Protein AF-A0A699WTK4-F1 (afdb_monomer)

Mean predicted aligned error: 15.7 Å

Radius of gyration: 17.54 Å; Cα contacts (8 Å, |Δi|>4): 29; chains: 1; bounding box: 34×31×50 Å

Foldseek 3Di:
DALQPPDPPDYVVPDPDPGDDPDPVNVVVVVVVVVVVVVVVVVVVVVVVVVVPPDDDDPPVVVVVVVVVVVVVPPPDDDPDD

Sequence (82 aa):
MCYNCKGEGHMSKQCTKPRRKRDAEWFKDKVLLVQAQANGQVLQEEELKILADPGTPESSSNQIVITNNAAYQADDLDAYDS

InterPro domains:
  IPR001878 Zinc finger, CCHC-type [PF00098] (2-17)
  IPR001878 Zinc finger, CCHC-type [PS50158] (2-17)
  IPR001878 Zinc finger, CCHC-type [SM00343] (1-17)
  IPR036875 Zinc finger, CCHC-type superfamily [SSF57756] (2-21)

Structure (mmCIF, N/CA/C/O backbone):
data_AF-A0A699WTK4-F1
#
_entry.id   AF-A0A699WTK4-F1
#
loop_
_atom_site.group_PDB
_atom_site.id
_atom_site.type_symbol
_atom_site.label_atom_id
_atom_site.label_alt_id
_atom_site.label_comp_id
_atom_site.label_asym_id
_atom_site.label_entity_id
_atom_site.label_seq_id
_atom_site.pdbx_PDB_ins_code
_atom_site.Cartn_x
_atom_site.Cartn_y
_atom_site.Cartn_z
_atom_site.occupancy
_atom_site.B_iso_or_equiv
_atom_site.auth_seq_id
_atom_site.auth_comp_id
_atom_site.auth_asym_id
_atom_site.auth_atom_id
_atom_site.pdbx_PDB_model_num
ATOM 1 N N . MET A 1 1 ? 3.448 7.687 4.171 1.00 83.06 1 MET A N 1
ATOM 2 C CA . MET A 1 1 ? 4.055 6.341 4.208 1.00 83.06 1 MET A CA 1
ATOM 3 C C . MET A 1 1 ? 3.601 5.592 2.970 1.00 83.06 1 MET A C 1
ATOM 5 O O . MET A 1 1 ? 2.400 5.507 2.719 1.00 83.06 1 MET A O 1
ATOM 9 N N . CYS A 1 2 ? 4.534 5.092 2.166 1.00 89.00 2 CYS A N 1
ATOM 10 C CA . CYS A 1 2 ? 4.224 4.376 0.937 1.00 89.00 2 CYS A CA 1
ATOM 11 C C . CYS A 1 2 ? 4.368 2.866 1.138 1.00 89.00 2 CYS A C 1
ATOM 13 O O . CYS A 1 2 ? 5.470 2.357 1.312 1.00 89.00 2 CYS A O 1
ATOM 15 N N . TYR A 1 3 ? 3.267 2.124 1.041 1.00 85.44 3 TYR A N 1
ATOM 16 C CA . TYR A 1 3 ? 3.264 0.662 1.157 1.00 85.44 3 TYR A CA 1
ATOM 17 C C . TYR A 1 3 ? 3.821 -0.040 -0.088 1.00 85.44 3 TYR A C 1
ATOM 19 O O . TYR A 1 3 ? 4.155 -1.221 -0.031 1.00 85.44 3 TYR A O 1
ATOM 27 N N . ASN A 1 4 ? 3.915 0.667 -1.221 1.00 89.81 4 ASN A N 1
ATOM 28 C CA . ASN A 1 4 ? 4.457 0.105 -2.455 1.00 89.81 4 ASN A CA 1
ATOM 29 C C . ASN A 1 4 ? 5.987 -0.024 -2.397 1.00 89.81 4 ASN A C 1
ATOM 31 O O . ASN A 1 4 ? 6.525 -1.088 -2.684 1.00 89.81 4 ASN A O 1
ATOM 35 N N . CYS A 1 5 ? 6.683 1.045 -1.997 1.00 91.00 5 CYS A N 1
ATOM 36 C CA . CYS A 1 5 ? 8.149 1.091 -1.973 1.00 91.00 5 CYS A CA 1
ATOM 37 C C . CYS A 1 5 ? 8.763 1.189 -0.567 1.00 91.00 5 CYS A C 1
ATOM 39 O O . CYS A 1 5 ? 9.978 1.310 -0.464 1.00 91.00 5 CYS A O 1
ATOM 41 N N . LYS A 1 6 ? 7.949 1.160 0.498 1.00 88.19 6 LYS A N 1
ATOM 42 C CA . LYS A 1 6 ? 8.365 1.395 1.898 1.00 88.19 6 LYS A CA 1
ATOM 43 C C . LYS A 1 6 ? 9.035 2.765 2.123 1.00 88.19 6 LYS A C 1
ATOM 45 O O . LYS A 1 6 ? 9.777 2.939 3.078 1.00 88.19 6 LYS A O 1
ATOM 50 N N . GLY A 1 7 ? 8.774 3.735 1.243 1.00 87.94 7 GLY A N 1
ATOM 51 C CA . GLY A 1 7 ? 9.336 5.084 1.318 1.00 87.94 7 GLY A CA 1
ATOM 52 C C . GLY A 1 7 ? 8.496 6.058 2.146 1.00 87.94 7 GLY A C 1
ATOM 53 O O . GLY A 1 7 ? 7.268 5.948 2.230 1.00 87.94 7 GLY A O 1
ATOM 54 N N . GLU A 1 8 ? 9.166 7.058 2.707 1.00 91.25 8 GLU A N 1
ATOM 55 C CA . GLU A 1 8 ? 8.550 8.169 3.433 1.00 91.25 8 GLU A CA 1
ATOM 56 C C . GLU A 1 8 ? 8.236 9.351 2.490 1.00 91.25 8 GLU A C 1
ATOM 58 O O . GLU A 1 8 ? 8.510 9.307 1.287 1.00 91.25 8 GLU A O 1
ATOM 63 N N . GLY A 1 9 ? 7.564 10.387 3.000 1.00 93.50 9 GLY A N 1
ATOM 64 C CA . GLY A 1 9 ? 7.286 11.625 2.251 1.00 93.50 9 GLY A CA 1
ATOM 65 C C . GLY A 1 9 ? 6.189 11.558 1.178 1.00 93.50 9 GLY A C 1
ATOM 66 O O . GLY A 1 9 ? 5.793 12.593 0.657 1.00 93.50 9 GLY A O 1
ATOM 67 N N . HIS A 1 10 ? 5.651 10.376 0.861 1.00 93.81 10 HIS A N 1
ATOM 68 C CA . HIS A 1 10 ? 4.534 10.227 -0.078 1.00 93.81 10 HIS A CA 1
ATOM 69 C C . HIS A 1 10 ? 3.578 9.094 0.321 1.00 93.81 10 HIS A C 1
ATOM 71 O O . HIS A 1 10 ? 3.897 8.236 1.157 1.00 93.81 10 HIS A O 1
ATOM 77 N N . MET A 1 11 ? 2.382 9.107 -0.272 1.00 90.19 11 MET A N 1
ATOM 78 C CA . MET A 1 11 ? 1.391 8.036 -0.140 1.00 90.19 11 MET A CA 1
ATOM 79 C C . MET A 1 11 ? 1.505 7.037 -1.291 1.00 90.19 11 MET A C 1
ATOM 81 O O .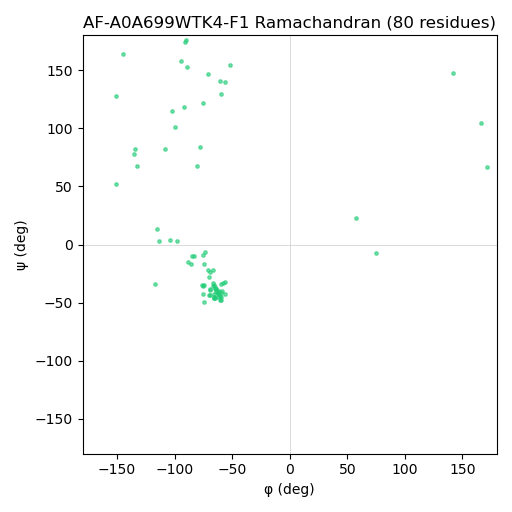 MET A 1 11 ? 1.979 7.371 -2.374 1.00 90.19 11 MET A O 1
ATOM 85 N N . SER A 1 12 ? 1.012 5.811 -1.095 1.00 86.38 12 SER A N 1
ATOM 86 C CA . SER A 1 12 ? 1.090 4.751 -2.119 1.00 86.38 12 SER A CA 1
ATOM 87 C C . SER A 1 12 ? 0.456 5.145 -3.459 1.00 86.38 12 SER A C 1
ATOM 89 O O . SER A 1 12 ? 0.964 4.749 -4.502 1.00 86.38 12 SER A O 1
ATOM 91 N N . LYS A 1 13 ? -0.604 5.968 -3.436 1.00 89.69 13 LYS A N 1
ATOM 92 C CA . LYS A 1 13 ? -1.264 6.511 -4.638 1.00 89.69 13 LYS A CA 1
ATOM 93 C C . LYS A 1 13 ? -0.396 7.490 -5.443 1.00 89.69 13 LYS A C 1
ATOM 95 O O . LYS A 1 13 ? -0.631 7.676 -6.625 1.00 89.69 13 LYS A O 1
ATOM 100 N N . GLN A 1 14 ? 0.608 8.096 -4.806 1.00 91.88 14 GLN A N 1
ATOM 101 C CA . GLN A 1 14 ? 1.564 9.030 -5.415 1.00 91.88 14 GLN A CA 1
ATOM 102 C C . GLN A 1 14 ? 2.887 8.341 -5.789 1.00 91.88 14 GLN A C 1
ATOM 104 O O . GLN A 1 14 ? 3.836 8.999 -6.207 1.00 91.88 14 GLN A O 1
ATOM 109 N N . CYS A 1 15 ? 2.997 7.023 -5.593 1.00 93.50 15 CYS A N 1
ATOM 110 C CA . CYS A 1 15 ? 4.237 6.309 -5.851 1.00 93.50 15 CYS A CA 1
ATOM 111 C C . CYS A 1 15 ? 4.449 6.125 -7.356 1.00 93.50 15 CYS A C 1
ATOM 113 O O . CYS A 1 15 ? 3.645 5.485 -8.027 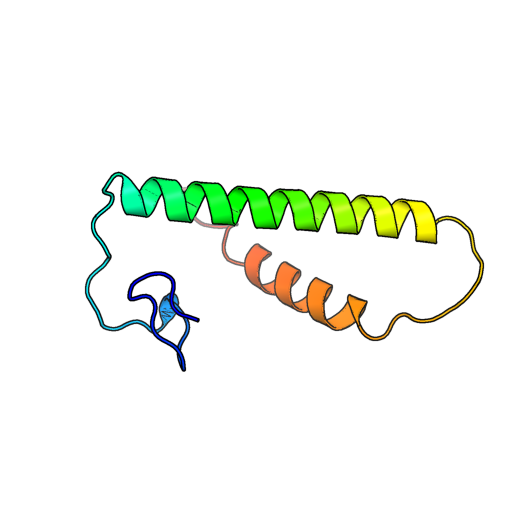1.00 93.50 15 CYS A O 1
ATOM 115 N N . THR A 1 16 ? 5.568 6.630 -7.869 1.00 95.19 16 THR A N 1
ATOM 116 C CA . THR A 1 16 ? 5.967 6.470 -9.277 1.00 95.19 16 THR A CA 1
ATOM 117 C C . THR A 1 16 ? 6.716 5.163 -9.543 1.00 95.19 16 THR A C 1
ATOM 119 O O . THR A 1 16 ? 6.956 4.806 -10.695 1.00 95.19 16 THR A O 1
ATOM 122 N N . LYS A 1 17 ? 7.110 4.430 -8.492 1.00 93.06 17 LYS A N 1
ATOM 123 C CA . LYS A 1 17 ? 7.748 3.116 -8.639 1.00 93.06 17 LYS A CA 1
ATOM 124 C C . LYS A 1 17 ? 6.716 2.083 -9.118 1.00 93.06 17 LYS A C 1
ATOM 126 O O . LYS A 1 17 ? 5.560 2.157 -8.695 1.00 93.06 17 LYS A O 1
ATOM 131 N N . PRO A 1 18 ? 7.120 1.084 -9.927 1.00 93.19 18 PRO A N 1
ATOM 132 C CA . PRO A 1 18 ? 6.242 -0.011 -10.327 1.00 93.19 18 PRO A CA 1
ATOM 133 C C . PRO A 1 18 ? 5.582 -0.688 -9.125 1.00 93.19 18 PRO A C 1
ATOM 135 O O . PRO A 1 18 ? 6.125 -0.676 -8.015 1.00 93.19 18 PRO A O 1
ATOM 138 N N . ARG A 1 19 ? 4.415 -1.303 -9.343 1.00 89.38 19 ARG A N 1
ATOM 139 C CA . ARG A 1 19 ? 3.740 -2.058 -8.285 1.00 89.38 19 ARG A CA 1
ATOM 140 C C . ARG A 1 19 ? 4.635 -3.194 -7.799 1.00 89.38 19 ARG A C 1
ATOM 142 O O . ARG A 1 19 ? 5.136 -3.986 -8.596 1.00 89.38 19 ARG A O 1
ATOM 149 N N . ARG A 1 20 ? 4.804 -3.277 -6.482 1.00 89.50 20 ARG A N 1
ATOM 150 C CA . ARG A 1 20 ? 5.525 -4.362 -5.824 1.00 89.50 20 ARG A CA 1
ATOM 151 C C . ARG A 1 20 ? 4.913 -5.710 -6.213 1.00 89.50 20 ARG A C 1
ATOM 153 O O . ARG A 1 20 ? 3.690 -5.848 -6.296 1.00 89.50 20 ARG A O 1
ATOM 160 N N . LYS A 1 21 ? 5.772 -6.705 -6.443 1.00 91.56 21 LYS A N 1
ATOM 161 C CA . LYS A 1 21 ? 5.355 -8.083 -6.719 1.00 91.56 21 LYS A CA 1
ATOM 162 C C . LYS A 1 21 ? 4.558 -8.632 -5.531 1.00 91.56 21 LYS A C 1
ATOM 164 O O . LYS A 1 21 ? 4.914 -8.388 -4.383 1.00 91.56 21 LYS A O 1
ATOM 169 N N . ARG A 1 22 ? 3.497 -9.391 -5.811 1.00 91.19 22 ARG A N 1
ATOM 170 C CA . ARG A 1 22 ? 2.700 -10.098 -4.793 1.00 91.19 22 ARG A CA 1
ATOM 171 C C . ARG A 1 22 ? 3.393 -11.398 -4.38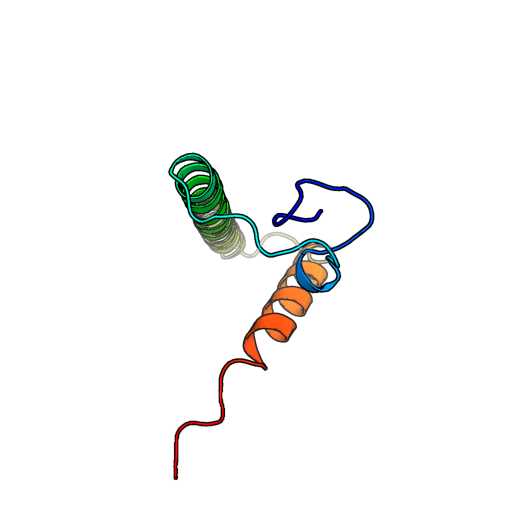8 1.00 91.19 22 ARG A C 1
ATOM 173 O O . ARG A 1 22 ? 2.957 -12.485 -4.751 1.00 91.19 22 ARG A O 1
ATOM 180 N N . ASP A 1 23 ? 4.534 -11.269 -3.729 1.00 91.81 23 ASP A N 1
ATOM 181 C CA . ASP A 1 23 ? 5.273 -12.384 -3.148 1.00 91.81 23 ASP A CA 1
ATOM 182 C C . ASP A 1 23 ? 4.842 -12.652 -1.696 1.00 91.81 23 ASP A C 1
ATOM 184 O O . ASP A 1 23 ? 4.004 -11.947 -1.130 1.00 91.81 23 ASP A O 1
ATOM 188 N N . ALA A 1 24 ? 5.389 -13.704 -1.084 1.00 93.31 24 ALA A N 1
ATOM 189 C CA . ALA A 1 24 ? 5.020 -14.099 0.274 1.00 93.31 24 ALA A CA 1
ATOM 190 C C . ALA A 1 24 ? 5.258 -12.982 1.308 1.00 93.31 24 ALA A C 1
ATOM 192 O O . ALA A 1 24 ? 4.493 -12.865 2.262 1.00 93.31 24 ALA A O 1
ATOM 193 N N . GLU A 1 25 ? 6.286 -12.147 1.125 1.00 89.69 25 GLU A N 1
ATOM 194 C CA . GLU A 1 25 ? 6.537 -11.009 2.013 1.00 89.69 25 GLU A CA 1
ATOM 195 C C . GLU A 1 25 ? 5.460 -9.932 1.851 1.00 89.69 25 GLU A C 1
ATOM 197 O O . GLU A 1 25 ? 4.929 -9.446 2.847 1.00 89.69 25 GLU A O 1
ATOM 202 N N . TRP A 1 26 ? 5.062 -9.614 0.614 1.00 90.12 26 TRP A N 1
ATOM 203 C CA . TRP A 1 26 ? 3.942 -8.710 0.360 1.00 90.12 26 TRP A CA 1
ATOM 204 C C . TRP A 1 26 ? 2.652 -9.183 1.042 1.00 90.12 26 TRP A C 1
ATOM 206 O O . TRP A 1 26 ? 1.943 -8.370 1.636 1.00 90.12 26 TRP A O 1
ATOM 216 N N . PHE A 1 27 ? 2.357 -10.487 0.998 1.00 89.69 27 PHE A N 1
ATOM 217 C CA . PHE A 1 27 ? 1.178 -11.043 1.668 1.00 89.69 27 PHE A CA 1
ATOM 218 C C . PHE A 1 27 ? 1.269 -10.927 3.191 1.00 89.69 27 PHE A C 1
ATOM 220 O O . PHE A 1 27 ? 0.290 -10.530 3.816 1.00 89.69 27 PHE A O 1
ATOM 227 N N . LYS A 1 28 ? 2.434 -11.203 3.789 1.00 91.44 28 LYS A N 1
ATOM 228 C CA . LYS A 1 28 ? 2.650 -11.020 5.234 1.00 91.44 28 LYS A CA 1
ATOM 229 C C . LYS A 1 28 ? 2.441 -9.564 5.656 1.00 91.44 28 LYS A C 1
ATOM 231 O O . LYS A 1 28 ? 1.687 -9.314 6.593 1.00 91.44 28 LYS A O 1
ATOM 236 N N . ASP A 1 29 ? 3.032 -8.617 4.922 1.00 87.06 29 ASP A N 1
ATOM 237 C CA . ASP A 1 29 ? 2.865 -7.177 5.166 1.00 87.06 29 ASP A CA 1
ATOM 238 C C . ASP A 1 29 ? 1.380 -6.768 5.062 1.00 87.06 29 ASP A C 1
ATOM 240 O O . ASP A 1 29 ? 0.883 -5.973 5.861 1.00 87.06 29 ASP A O 1
ATOM 244 N N . LYS A 1 30 ? 0.641 -7.326 4.092 1.00 85.50 3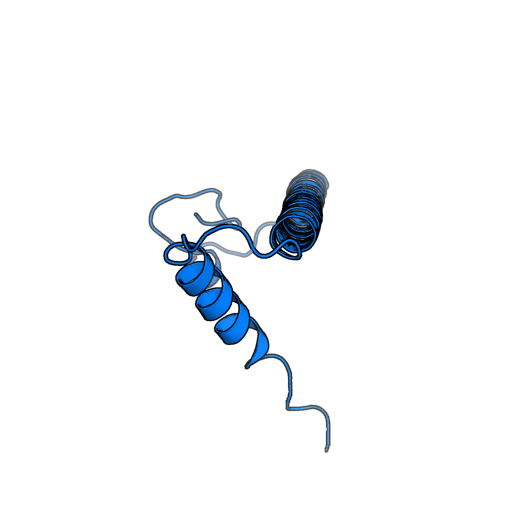0 LYS A N 1
ATOM 245 C CA . LYS A 1 30 ? -0.790 -7.044 3.905 1.00 85.50 30 LYS A CA 1
ATOM 246 C C . LYS A 1 30 ? -1.674 -7.625 4.999 1.00 85.50 30 LYS A C 1
ATOM 248 O O . LYS A 1 30 ? -2.565 -6.919 5.464 1.00 85.50 30 LYS A O 1
ATOM 253 N N . VAL A 1 31 ? -1.426 -8.863 5.418 1.00 90.19 31 VAL A N 1
ATOM 254 C CA . VAL A 1 31 ? -2.151 -9.487 6.533 1.00 90.19 31 VAL A CA 1
ATOM 255 C C . VAL A 1 31 ? -1.938 -8.684 7.812 1.00 90.19 31 VAL A C 1
ATOM 257 O O . VAL A 1 31 ? -2.907 -8.377 8.498 1.00 90.19 31 VAL A O 1
ATOM 260 N N . LEU A 1 32 ? -0.701 -8.262 8.092 1.00 89.00 32 LEU A N 1
ATOM 261 C CA . LEU A 1 32 ? -0.402 -7.448 9.268 1.00 89.00 32 LEU A CA 1
ATOM 262 C C . LEU A 1 32 ? -1.145 -6.104 9.245 1.00 89.00 32 LEU A C 1
ATOM 264 O O . LEU A 1 32 ? -1.658 -5.669 10.272 1.00 89.00 32 LEU A O 1
ATOM 268 N N . LEU A 1 33 ? -1.246 -5.466 8.075 1.00 84.38 33 LEU 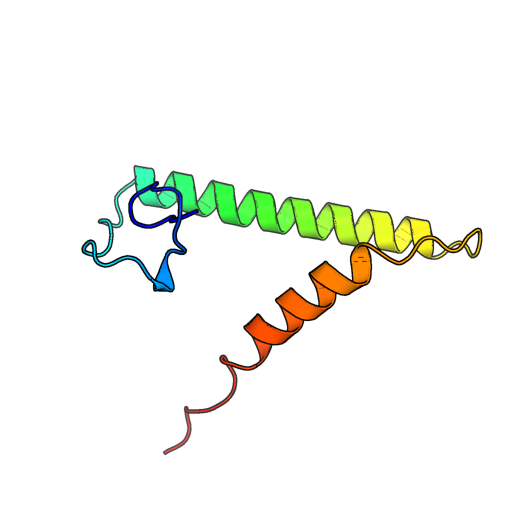A N 1
ATOM 269 C CA . LEU A 1 33 ? -1.979 -4.209 7.924 1.00 84.38 33 LEU A CA 1
ATOM 270 C C . LEU A 1 33 ? -3.484 -4.380 8.172 1.00 84.38 33 LEU A C 1
ATOM 272 O O . LEU A 1 33 ? -4.071 -3.578 8.893 1.00 84.38 33 LEU A O 1
ATOM 276 N N . VAL A 1 34 ? -4.099 -5.421 7.601 1.00 85.19 34 VAL A N 1
ATOM 277 C CA . VAL A 1 34 ? -5.526 -5.720 7.817 1.00 85.19 34 VAL A CA 1
ATOM 278 C C . VAL A 1 34 ? -5.784 -6.067 9.280 1.00 85.19 34 VAL A C 1
ATOM 280 O O . VAL A 1 34 ? -6.753 -5.583 9.853 1.00 85.19 34 VAL A O 1
ATOM 283 N N . GLN A 1 35 ? -4.891 -6.830 9.916 1.00 86.88 35 GLN A N 1
ATOM 284 C CA . GLN A 1 35 ? -4.992 -7.134 11.341 1.00 86.88 35 GLN A CA 1
ATOM 285 C C . GLN A 1 35 ? -4.893 -5.866 12.195 1.00 86.88 35 GLN A C 1
ATOM 287 O O . GLN A 1 35 ? -5.667 -5.706 13.130 1.00 86.88 35 GLN A O 1
ATOM 292 N N . ALA A 1 36 ? -3.976 -4.948 11.877 1.00 82.31 36 ALA A N 1
ATOM 293 C CA . ALA A 1 36 ? -3.854 -3.679 12.590 1.00 82.31 36 ALA A CA 1
ATOM 294 C C . ALA A 1 36 ? -5.101 -2.799 12.416 1.00 82.31 36 ALA A C 1
ATOM 296 O O . ALA A 1 36 ? -5.541 -2.175 13.376 1.00 82.31 36 ALA A O 1
ATOM 297 N N . GLN A 1 37 ? -5.699 -2.784 11.221 1.00 82.62 37 GLN A N 1
ATOM 298 C CA . GLN A 1 37 ? -6.961 -2.086 10.977 1.00 82.62 37 GLN A CA 1
ATOM 299 C C . GLN A 1 37 ? -8.118 -2.721 11.756 1.00 82.62 37 GLN A C 1
ATOM 301 O O . GLN A 1 37 ? -8.884 -1.995 12.380 1.00 82.62 37 GLN A O 1
ATOM 306 N N . ALA A 1 38 ? -8.224 -4.052 11.750 1.00 80.56 38 ALA A N 1
ATOM 307 C CA . ALA A 1 38 ? -9.242 -4.781 12.500 1.00 80.56 38 ALA A CA 1
ATOM 308 C C . ALA A 1 38 ? -9.084 -4.552 14.007 1.00 80.56 38 ALA A C 1
ATOM 310 O O . ALA A 1 38 ? -10.051 -4.231 14.682 1.00 80.56 38 ALA A O 1
ATOM 311 N N . ASN A 1 39 ? -7.858 -4.619 14.526 1.00 79.56 39 ASN A N 1
ATOM 312 C CA . ASN A 1 39 ? -7.574 -4.328 15.928 1.00 79.56 39 ASN A CA 1
ATOM 313 C C . ASN A 1 39 ? -7.877 -2.863 16.271 1.00 79.56 39 ASN A C 1
ATOM 315 O O . ASN A 1 39 ? -8.399 -2.592 17.341 1.00 79.56 39 ASN A O 1
ATOM 319 N N . GLY A 1 40 ? -7.587 -1.920 15.371 1.00 74.62 40 GLY A N 1
ATOM 320 C CA . GLY A 1 40 ? -7.970 -0.517 15.536 1.00 74.62 40 GLY A CA 1
ATOM 321 C C . GLY A 1 40 ? -9.487 -0.305 15.530 1.00 74.62 40 GLY A C 1
ATOM 322 O O . GLY A 1 40 ? -9.979 0.506 16.303 1.00 74.62 40 GLY A O 1
ATOM 323 N N . GLN A 1 41 ? -10.232 -1.055 14.711 1.00 66.81 41 GLN A N 1
ATOM 324 C CA . GLN A 1 41 ? -11.699 -1.081 14.743 1.00 66.81 41 GLN A CA 1
ATOM 325 C C . GLN A 1 41 ? -12.225 -1.659 16.053 1.00 66.81 41 GLN A C 1
ATOM 327 O O . GLN A 1 41 ? -13.083 -1.042 16.665 1.00 66.81 41 GLN A O 1
ATOM 332 N N . VAL A 1 42 ? -11.670 -2.780 16.517 1.00 69.44 42 VAL A N 1
ATOM 333 C CA . VAL A 1 42 ? -12.042 -3.389 17.802 1.00 69.44 42 VAL A CA 1
ATOM 334 C C . VAL A 1 42 ? -11.789 -2.411 18.948 1.00 69.44 42 VAL A C 1
ATOM 336 O O . VAL A 1 42 ? -12.679 -2.197 19.762 1.00 69.44 42 VAL A O 1
ATOM 339 N N . LEU A 1 43 ? -10.632 -1.742 18.963 1.00 61.69 43 LEU A N 1
ATOM 340 C CA . LEU A 1 43 ? -10.334 -0.701 19.947 1.00 61.69 43 LEU A CA 1
ATOM 341 C C . LEU A 1 43 ? -11.309 0.479 19.843 1.00 61.69 43 LEU A C 1
ATOM 343 O O . LEU A 1 43 ? -11.788 0.949 20.867 1.00 61.69 43 LEU A O 1
ATOM 347 N N . GLN A 1 44 ? -11.660 0.921 18.633 1.00 60.81 44 GLN A N 1
ATOM 348 C CA . GLN A 1 44 ? -12.645 1.986 18.431 1.00 60.81 44 GLN A CA 1
ATOM 349 C C . GLN A 1 44 ? -14.054 1.573 18.893 1.00 60.81 44 GLN A C 1
ATOM 351 O O . GLN A 1 44 ? -14.767 2.392 19.465 1.00 60.81 44 GLN A O 1
ATOM 356 N N . GLU A 1 45 ? -14.470 0.322 18.680 1.00 62.28 45 GLU A N 1
ATOM 357 C CA . GLU A 1 45 ? -15.742 -0.222 19.173 1.00 62.28 45 GLU A CA 1
ATOM 358 C C . GLU A 1 45 ? -15.749 -0.388 20.700 1.00 62.28 45 GLU A C 1
ATOM 360 O O . GLU A 1 45 ? -16.769 -0.124 21.341 1.00 62.28 45 GLU A O 1
ATOM 365 N N . GLU A 1 46 ? -14.631 -0.804 21.299 1.00 63.69 46 GLU A N 1
ATOM 366 C CA . GLU A 1 46 ? -14.463 -0.869 22.753 1.00 63.69 46 GLU A CA 1
ATOM 367 C C . GLU A 1 46 ? -14.493 0.532 23.377 1.00 63.69 46 GLU A C 1
ATOM 369 O O . GLU A 1 46 ? -15.247 0.751 24.323 1.00 63.69 46 GLU A O 1
ATOM 374 N N . GLU A 1 47 ? -13.778 1.508 22.810 1.00 61.16 47 GLU A N 1
ATOM 375 C CA . GLU A 1 47 ? -13.863 2.915 23.224 1.00 61.16 47 GLU A CA 1
ATOM 376 C C . GLU A 1 47 ? -15.287 3.466 23.068 1.00 61.16 47 GLU A C 1
ATOM 378 O O . GLU A 1 47 ? -15.790 4.137 23.969 1.00 61.16 47 GLU A O 1
ATOM 383 N N . LEU A 1 48 ? -15.987 3.141 21.975 1.00 61.53 48 LEU A N 1
ATOM 384 C CA . LEU A 1 48 ? -17.375 3.561 21.761 1.00 61.53 48 LEU A CA 1
ATOM 385 C C . LEU A 1 48 ? -18.343 2.920 22.772 1.00 61.53 48 LEU A C 1
ATOM 387 O O . LEU A 1 48 ? -19.288 3.574 23.211 1.00 61.53 48 LEU A O 1
ATOM 391 N N . LYS A 1 49 ? -18.100 1.670 23.188 1.00 58.34 49 LYS A N 1
ATOM 392 C CA . LYS A 1 49 ? -18.840 1.018 24.284 1.00 58.34 49 LYS A CA 1
ATOM 393 C C . LYS A 1 49 ? -18.572 1.667 25.640 1.00 58.34 49 LYS A C 1
ATOM 395 O O . LYS A 1 49 ? -19.479 1.698 26.466 1.00 58.34 49 LYS A O 1
ATOM 400 N N . ILE A 1 50 ? -17.365 2.184 25.865 1.00 56.00 50 ILE A N 1
ATOM 401 C CA . ILE A 1 50 ? -16.992 2.904 27.091 1.00 56.00 50 ILE A CA 1
ATOM 402 C C . ILE A 1 50 ? -17.609 4.318 27.102 1.00 56.00 50 ILE A C 1
ATOM 404 O O . ILE A 1 50 ? -18.048 4.785 28.147 1.00 56.00 50 ILE A O 1
ATOM 408 N N . LEU A 1 51 ? -17.730 4.969 25.938 1.00 53.47 51 LEU A N 1
ATOM 409 C CA . LEU A 1 51 ? -18.354 6.292 25.756 1.00 53.47 51 LEU A CA 1
ATOM 410 C C . LEU A 1 51 ? -19.893 6.286 25.811 1.00 53.47 51 LEU A C 1
ATOM 412 O O . LEU A 1 51 ? -20.506 7.353 25.830 1.00 53.47 51 LEU A O 1
ATOM 416 N N . ALA A 1 52 ? -20.531 5.113 25.825 1.00 56.50 52 ALA A N 1
ATOM 417 C CA . ALA A 1 52 ? -21.979 4.995 25.997 1.00 56.50 52 ALA A CA 1
ATOM 418 C C . ALA A 1 52 ? -22.446 5.276 27.443 1.00 56.50 52 ALA A C 1
ATOM 420 O O . ALA A 1 52 ? -23.654 5.359 27.671 1.00 56.50 52 ALA A O 1
ATOM 421 N N . ASP A 1 53 ? -21.523 5.462 28.398 1.00 55.34 53 ASP A N 1
ATOM 422 C CA . ASP A 1 53 ? -21.828 6.024 29.717 1.00 55.34 53 ASP A CA 1
ATOM 423 C C . ASP A 1 53 ? -21.629 7.559 29.689 1.00 55.34 53 ASP A C 1
ATOM 425 O O . ASP A 1 53 ? -20.530 8.041 29.391 1.00 55.34 53 ASP A O 1
ATOM 429 N N . PRO A 1 54 ? -22.680 8.369 29.928 1.00 48.47 54 PRO A N 1
ATOM 430 C CA . PRO A 1 54 ? -22.657 9.808 29.694 1.00 48.47 54 PRO A CA 1
ATOM 431 C C . PRO A 1 54 ? -21.912 10.519 30.828 1.00 48.47 54 PRO A C 1
ATOM 433 O O . PRO A 1 54 ? -22.512 11.021 31.777 1.00 48.47 54 PRO A O 1
ATOM 436 N N . GLY A 1 55 ? -20.586 10.576 30.723 1.00 55.28 55 GLY A N 1
ATOM 437 C CA . GLY A 1 55 ? -19.740 11.131 31.772 1.00 55.28 55 GLY A CA 1
ATOM 438 C C . GLY A 1 55 ? -18.430 11.744 31.288 1.00 55.28 55 GLY A C 1
ATOM 439 O O . GLY A 1 55 ? -17.397 11.384 31.833 1.00 55.28 55 GLY A O 1
ATOM 440 N N . THR A 1 56 ? -18.471 12.658 30.304 1.00 46.09 56 THR A N 1
ATOM 441 C CA . THR A 1 56 ? -17.628 13.880 30.112 1.00 46.09 56 THR A CA 1
ATOM 442 C C . THR A 1 56 ? -17.254 14.158 28.638 1.00 46.09 56 THR A C 1
ATOM 444 O O . THR A 1 56 ? -17.144 13.226 27.843 1.00 46.09 56 THR A O 1
ATOM 447 N N . PRO A 1 57 ? -17.101 15.439 28.224 1.00 52.56 57 PRO A N 1
ATOM 448 C CA . PRO A 1 57 ? -16.935 15.821 26.824 1.00 52.56 57 PRO A CA 1
ATOM 449 C C . PRO A 1 57 ? -15.465 16.083 26.465 1.00 52.56 57 PRO A C 1
ATOM 451 O O . PRO A 1 57 ? -14.966 17.181 26.684 1.00 52.56 57 PRO A O 1
ATOM 454 N N . GLU A 1 58 ? -14.793 15.133 25.816 1.00 49.53 58 GLU A N 1
ATOM 455 C CA . GLU A 1 58 ? -13.521 15.401 25.123 1.00 49.53 58 GLU A CA 1
ATOM 456 C C . GLU A 1 58 ? -13.529 14.787 23.716 1.00 49.53 58 GLU A C 1
ATOM 458 O O . GLU A 1 58 ? -12.813 13.844 23.396 1.00 49.53 58 GLU A O 1
ATOM 463 N N . SER A 1 59 ? -14.369 15.336 22.833 1.00 54.09 59 SER A N 1
ATOM 464 C CA . SER A 1 59 ? -14.404 14.956 21.415 1.00 54.09 59 SER A CA 1
ATOM 465 C C . SER A 1 59 ? -13.835 16.072 20.544 1.00 54.09 59 SER A C 1
ATOM 467 O O . SER A 1 59 ? -14.572 16.862 19.963 1.00 54.09 59 SER A O 1
ATOM 469 N N . SER A 1 60 ? -12.508 16.118 20.437 1.00 53.75 60 SER A N 1
ATOM 470 C CA . SER A 1 60 ? -11.814 16.902 19.401 1.00 53.75 60 SER A CA 1
ATOM 471 C C . SER A 1 60 ? -10.997 16.001 18.461 1.00 53.75 60 SER A C 1
ATOM 473 O O . SER A 1 60 ? -10.983 16.208 17.250 1.00 53.75 60 SER A O 1
ATOM 475 N N . SER A 1 61 ? -10.419 14.905 18.972 1.00 54.72 61 SER A N 1
ATOM 476 C CA . SER A 1 61 ? -9.594 13.992 18.160 1.00 54.72 61 SER A CA 1
ATOM 477 C C . SER A 1 61 ? -10.420 13.081 17.232 1.00 54.72 61 SER A C 1
ATOM 479 O O . SER A 1 61 ? -10.059 12.847 16.076 1.00 54.72 61 SER A O 1
ATOM 481 N N . ASN A 1 62 ? -11.598 12.639 17.687 1.00 53.25 62 ASN A N 1
ATOM 482 C CA . ASN A 1 62 ? -12.442 11.684 16.956 1.00 53.25 62 ASN A CA 1
ATOM 483 C C . ASN A 1 62 ? -13.063 12.273 15.678 1.00 53.25 62 ASN A C 1
ATOM 485 O O . ASN A 1 62 ? -13.345 11.542 14.729 1.00 53.25 62 ASN A O 1
ATOM 489 N N . GLN A 1 63 ? -13.206 13.600 15.592 1.00 49.88 63 GLN A N 1
ATOM 490 C CA . GLN A 1 63 ? -13.768 14.258 14.411 1.00 49.88 63 GLN A CA 1
ATOM 491 C C . GLN A 1 63 ? -12.821 14.200 13.195 1.00 49.88 63 GLN A C 1
ATOM 493 O O . GLN A 1 63 ? -13.276 14.131 12.051 1.00 49.88 63 GLN A O 1
ATOM 498 N N . ILE A 1 64 ? -11.503 14.138 13.421 1.00 53.44 64 ILE A N 1
ATOM 499 C CA . ILE A 1 64 ? -10.488 14.080 12.353 1.00 53.44 64 ILE A CA 1
ATOM 500 C C . ILE A 1 64 ? -10.425 12.678 11.719 1.00 53.44 64 ILE A C 1
ATOM 502 O O . ILE A 1 64 ? -10.228 12.548 10.507 1.00 53.44 64 ILE A O 1
ATOM 506 N N . VAL A 1 65 ? -10.640 11.620 12.506 1.00 53.00 65 VAL A N 1
ATOM 507 C CA . VAL A 1 65 ? -10.618 10.226 12.023 1.00 53.00 65 VAL A CA 1
ATOM 508 C C . VAL A 1 65 ? -11.887 9.889 11.235 1.00 53.00 65 VAL A C 1
ATOM 510 O O . VAL A 1 65 ? -11.801 9.309 10.151 1.00 53.00 65 VAL A O 1
ATOM 513 N N . ILE A 1 66 ? -13.055 10.322 11.721 1.00 54.97 66 ILE A N 1
ATOM 514 C CA . ILE A 1 66 ? -14.348 10.087 11.056 1.00 54.97 66 ILE A CA 1
ATOM 515 C C . ILE A 1 66 ? -14.385 10.759 9.673 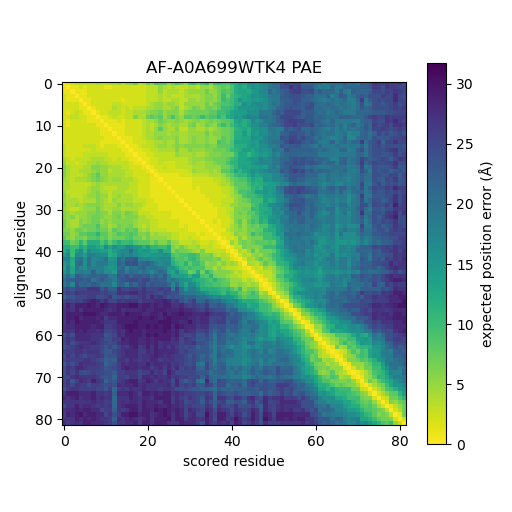1.00 54.97 66 ILE A C 1
ATOM 517 O O . ILE A 1 66 ? -14.816 10.146 8.696 1.00 54.97 66 ILE A O 1
ATOM 521 N N . THR A 1 67 ? -13.855 11.981 9.559 1.00 51.41 67 THR A N 1
ATOM 522 C CA . THR A 1 67 ? -13.833 12.725 8.286 1.00 51.41 67 THR A CA 1
ATOM 523 C C . THR A 1 67 ? -12.921 12.065 7.241 1.00 51.41 67 THR A C 1
ATOM 525 O O . THR A 1 67 ? -13.256 12.040 6.059 1.00 51.41 67 THR A O 1
ATOM 528 N N . ASN A 1 68 ? -11.796 11.467 7.658 1.00 55.25 68 ASN A N 1
ATOM 529 C CA . ASN A 1 68 ? -10.922 10.721 6.745 1.00 55.25 68 ASN A CA 1
ATOM 530 C C . ASN A 1 68 ? -11.569 9.416 6.256 1.00 55.25 68 ASN A C 1
ATOM 532 O O . ASN A 1 68 ? -11.443 9.093 5.081 1.00 55.25 68 ASN A O 1
ATOM 536 N N . ASN A 1 69 ? -12.282 8.691 7.124 1.00 55.50 69 ASN A N 1
ATOM 537 C CA . ASN A 1 69 ? -13.036 7.485 6.761 1.00 55.50 69 ASN A CA 1
ATOM 538 C C . ASN A 1 69 ? -14.127 7.781 5.709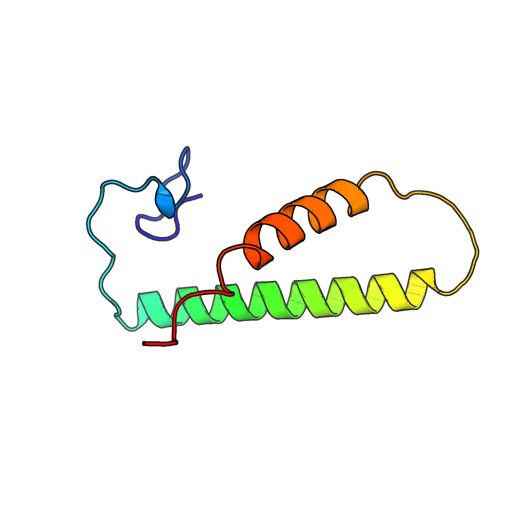 1.00 55.50 69 ASN A C 1
ATOM 540 O O . ASN A 1 69 ? -14.194 7.098 4.689 1.00 55.50 69 ASN A O 1
ATOM 544 N N . ALA A 1 70 ? -14.926 8.835 5.907 1.00 52.75 70 ALA A N 1
ATOM 545 C CA . ALA A 1 70 ? -15.989 9.206 4.968 1.00 52.75 70 ALA A CA 1
ATOM 546 C C . ALA A 1 70 ? -15.460 9.510 3.550 1.00 52.75 70 ALA A C 1
ATOM 548 O O . ALA A 1 70 ? -16.107 9.167 2.565 1.00 52.75 70 ALA A O 1
ATOM 549 N N . ALA A 1 71 ? -14.253 10.079 3.435 1.00 49.56 71 ALA A N 1
ATOM 550 C CA . ALA A 1 71 ? -13.617 10.351 2.146 1.00 49.56 71 ALA A CA 1
ATOM 551 C C . ALA A 1 71 ? -13.145 9.086 1.398 1.00 49.56 71 ALA A C 1
ATOM 553 O O . ALA A 1 71 ? -12.997 9.135 0.184 1.00 49.56 71 ALA A O 1
ATOM 554 N N . TYR A 1 72 ? -12.919 7.959 2.087 1.00 51.50 72 TYR A N 1
ATOM 555 C CA . TYR A 1 72 ? -12.599 6.674 1.444 1.00 51.50 72 TYR A CA 1
ATOM 556 C C . TYR A 1 72 ? -13.845 5.877 1.032 1.00 51.50 72 TYR A C 1
ATOM 558 O O . TYR A 1 72 ? -13.721 4.963 0.224 1.00 51.50 72 TYR A O 1
ATOM 566 N N . GLN A 1 73 ? -15.027 6.205 1.567 1.00 52.94 73 GLN A N 1
ATOM 567 C CA . GLN A 1 73 ? -16.281 5.511 1.243 1.00 52.94 73 GLN A CA 1
ATOM 568 C C . GLN A 1 73 ? -17.021 6.101 0.031 1.00 52.94 73 GLN A C 1
ATOM 570 O O . GLN A 1 73 ? -17.906 5.444 -0.505 1.00 52.94 73 GLN A O 1
ATOM 575 N N . ALA A 1 74 ? -16.674 7.310 -0.421 1.00 48.38 74 ALA A N 1
ATOM 576 C CA . ALA A 1 74 ? -17.382 7.980 -1.517 1.00 48.38 74 ALA A CA 1
ATOM 577 C C . ALA A 1 74 ? -16.941 7.553 -2.935 1.00 48.38 74 ALA A C 1
ATOM 579 O O . ALA A 1 74 ? -17.604 7.925 -3.895 1.00 48.38 74 ALA A O 1
ATOM 580 N N . ASP A 1 75 ? -15.854 6.784 -3.081 1.00 55.12 75 ASP A N 1
ATOM 581 C CA . ASP A 1 75 ? -15.294 6.383 -4.388 1.00 55.12 75 ASP A CA 1
ATOM 582 C C . ASP A 1 75 ? -15.602 4.914 -4.789 1.00 55.12 75 ASP A C 1
ATOM 584 O O . ASP A 1 75 ? -15.108 4.463 -5.820 1.00 55.12 75 ASP A O 1
ATOM 588 N N . ASP A 1 76 ? -16.391 4.149 -4.014 1.00 56.72 76 ASP A N 1
ATOM 589 C CA . ASP A 1 76 ? -16.657 2.708 -4.278 1.00 56.72 76 ASP A CA 1
ATOM 590 C C . ASP A 1 76 ? -18.123 2.363 -4.612 1.00 56.72 76 ASP A C 1
ATOM 592 O O . ASP A 1 76 ? -18.512 1.198 -4.642 1.00 56.72 76 ASP A O 1
ATOM 596 N N . LEU A 1 77 ? -18.961 3.356 -4.903 1.00 57.94 77 LEU A N 1
ATOM 597 C CA . LEU A 1 77 ? -20.337 3.129 -5.349 1.00 57.94 77 LEU A CA 1
ATOM 598 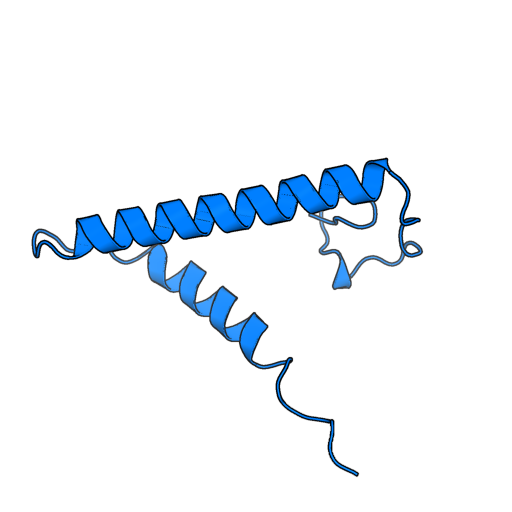C C . LEU A 1 77 ? -20.639 4.027 -6.54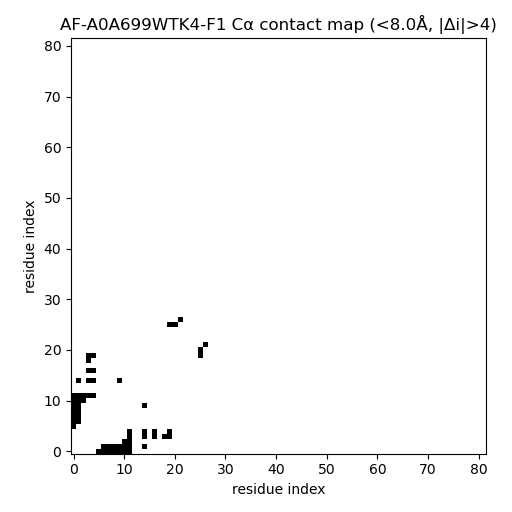2 1.00 57.94 77 LEU A C 1
ATOM 600 O O . LEU A 1 77 ? -21.152 5.121 -6.365 1.00 57.94 77 LEU A O 1
ATOM 604 N N . ASP A 1 78 ? -20.222 3.585 -7.730 1.00 59.31 78 ASP A N 1
ATOM 605 C CA . ASP A 1 78 ? -21.010 3.647 -8.972 1.00 59.31 78 ASP A CA 1
ATOM 606 C C . ASP A 1 78 ? -20.114 3.374 -10.188 1.00 59.31 78 ASP A C 1
ATOM 608 O O . ASP A 1 78 ? -19.341 4.232 -10.608 1.00 59.31 78 ASP A O 1
ATOM 612 N N . ALA A 1 79 ? -20.228 2.164 -10.751 1.00 56.53 79 ALA A N 1
ATOM 613 C CA . ALA A 1 79 ? -20.210 1.895 -12.199 1.00 56.53 79 ALA A CA 1
ATOM 614 C C . ALA A 1 79 ? -20.139 0.378 -12.465 1.00 56.53 79 ALA A C 1
ATOM 616 O O . ALA A 1 79 ? -19.158 -0.142 -12.998 1.00 56.53 79 ALA A O 1
ATOM 617 N N . TYR A 1 80 ? -21.195 -0.348 -12.103 1.00 53.84 80 TYR A N 1
ATOM 618 C CA . TYR A 1 80 ? -21.545 -1.561 -12.839 1.00 53.84 80 TYR A CA 1
ATOM 619 C C . TYR A 1 80 ? -23.048 -1.569 -13.082 1.00 53.84 80 TYR A C 1
ATOM 621 O O . TYR A 1 80 ? -23.797 -2.245 -12.385 1.00 53.84 80 TYR A O 1
ATOM 629 N N . ASP A 1 81 ? -23.472 -0.782 -14.069 1.00 50.19 81 ASP A N 1
ATOM 630 C CA . ASP A 1 81 ? -24.620 -1.147 -14.888 1.00 50.19 81 ASP A CA 1
ATOM 631 C C . ASP A 1 81 ? -24.474 -0.540 -16.296 1.00 50.19 81 ASP A C 1
ATOM 633 O O . ASP A 1 81 ? -24.279 0.669 -16.431 1.00 50.19 81 ASP A O 1
ATOM 637 N N . SER A 1 82 ? -24.603 -1.418 -17.302 1.00 54.53 82 SER A N 1
ATOM 638 C CA . SER A 1 82 ? -24.579 -1.226 -18.773 1.00 54.53 82 SER A CA 1
ATOM 639 C C . SER A 1 82 ? -23.234 -1.087 -19.502 1.00 54.53 82 SER A C 1
ATOM 641 O O . SER A 1 82 ? -22.579 -0.026 -19.434 1.00 54.53 82 SER A O 1
#

Secondary structure (DSSP, 8-state):
--TTT--SSS-GGG--SPPPP--HHHHHHHHHHHHHHHHHHHHHHHHHHHTTS------SSHHHHHHHHHHHHTTSS-----

pLDDT: mean 71.58, std 17.2, range [46.09, 95.19]

Organism: Tanacetum cinerariifolium (NCBI:txid118510)

Solvent-accessible surface area (backbone atoms only — not comparable to full-atom values): 5300 Å² total; per-residue (Å²): 92,14,83,58,79,76,40,72,97,38,44,50,92,72,54,88,66,76,82,60,71,90,44,74,66,49,51,50,56,48,52,52,50,54,49,52,52,49,51,50,47,51,50,50,51,52,51,51,61,62,62,70,54,96,80,81,93,83,82,68,71,63,60,62,54,54,56,56,52,56,65,66,62,70,80,80,76,87,88,88,80,137